Protein AF-A0A150ARH6-F1 (afdb_monomer_lite)

Structure (mmCIF, N/CA/C/O backbone):
data_AF-A0A150ARH6-F1
#
_entry.id   AF-A0A150ARH6-F1
#
loop_
_atom_site.group_PDB
_atom_site.id
_atom_site.type_symbol
_atom_site.label_atom_id
_atom_site.label_alt_id
_atom_site.label_comp_id
_atom_site.label_asym_id
_atom_site.label_entity_id
_atom_site.label_seq_id
_atom_site.pdbx_PDB_ins_code
_atom_site.Cartn_x
_atom_site.Cartn_y
_atom_site.Cartn_z
_atom_site.occupancy
_atom_site.B_iso_or_equiv
_atom_site.auth_seq_id
_atom_site.auth_comp_id
_atom_site.auth_asym_id
_atom_site.auth_atom_id
_atom_site.pdbx_PDB_model_num
ATOM 1 N N . MET A 1 1 ? -1.210 -39.346 3.018 1.00 52.19 1 MET A N 1
ATOM 2 C CA . MET A 1 1 ? -1.395 -38.465 1.835 1.00 52.19 1 MET A CA 1
ATOM 3 C C . MET A 1 1 ? -2.165 -39.182 0.724 1.00 52.19 1 MET A C 1
ATOM 5 O O . MET A 1 1 ? -3.213 -38.684 0.354 1.00 52.19 1 MET A O 1
ATOM 9 N N . GLN A 1 2 ? -1.742 -40.377 0.277 1.00 57.28 2 GLN A N 1
ATOM 10 C CA . GLN A 1 2 ? -2.535 -41.229 -0.635 1.00 57.28 2 GLN A CA 1
ATOM 11 C C . GLN A 1 2 ? -3.786 -41.857 0.014 1.00 57.28 2 GLN A C 1
ATOM 13 O O . GLN A 1 2 ? -4.817 -41.943 -0.640 1.00 57.28 2 GLN A O 1
ATOM 18 N N . GLU A 1 3 ? -3.742 -42.219 1.302 1.00 67.94 3 GLU A N 1
ATOM 19 C CA . GLU A 1 3 ? -4.898 -42.811 2.011 1.00 67.94 3 GLU A CA 1
ATOM 20 C C . GLU A 1 3 ? -6.099 -41.861 2.181 1.00 67.94 3 GLU A C 1
ATOM 22 O O . GLU A 1 3 ? -7.215 -42.317 2.390 1.00 67.94 3 GLU A O 1
ATOM 27 N N . LEU A 1 4 ? -5.895 -40.543 2.052 1.00 72.75 4 LEU A N 1
ATOM 28 C CA . LEU A 1 4 ? -6.958 -39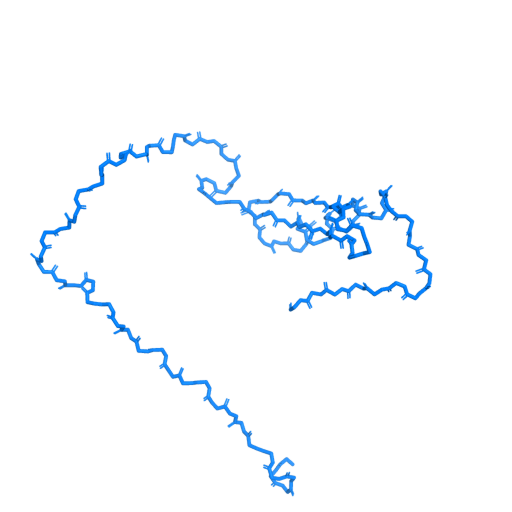.533 2.164 1.00 72.75 4 LEU A CA 1
ATOM 29 C C . LEU A 1 4 ? -7.602 -39.184 0.809 1.00 72.75 4 LEU A C 1
ATOM 31 O O . LEU A 1 4 ? -8.406 -38.261 0.738 1.00 72.75 4 LEU A O 1
ATOM 35 N N . GLY A 1 5 ? -7.214 -39.858 -0.282 1.00 74.56 5 GLY A N 1
ATOM 36 C CA . GLY A 1 5 ? -7.710 -39.559 -1.634 1.00 74.56 5 GLY A CA 1
ATOM 37 C C . GLY A 1 5 ? -7.280 -38.191 -2.184 1.00 74.56 5 GLY A C 1
ATOM 38 O O . GLY A 1 5 ? -7.804 -37.739 -3.199 1.00 74.56 5 GLY A O 1
ATOM 39 N N . LEU A 1 6 ? -6.330 -37.516 -1.531 1.00 74.62 6 LEU A N 1
ATOM 40 C CA . LEU A 1 6 ? -5.881 -36.178 -1.903 1.00 74.62 6 LEU A CA 1
ATOM 41 C C . LEU A 1 6 ? -4.742 -36.267 -2.924 1.00 74.62 6 LEU A C 1
ATOM 43 O O . LEU A 1 6 ? -3.634 -36.704 -2.610 1.00 74.62 6 LEU A O 1
ATOM 47 N N . GLY A 1 7 ? -5.032 -35.843 -4.155 1.00 74.94 7 GLY A N 1
ATOM 48 C CA . GLY A 1 7 ? -4.071 -35.723 -5.250 1.00 74.94 7 GLY A CA 1
ATOM 49 C C . GLY A 1 7 ? -3.782 -34.264 -5.610 1.00 74.94 7 GLY A C 1
ATOM 50 O O . GLY A 1 7 ? -4.619 -33.384 -5.424 1.00 74.94 7 GLY A O 1
ATOM 51 N N . SER A 1 8 ? -2.591 -34.006 -6.149 1.00 74.12 8 SER A N 1
ATOM 52 C CA . SER A 1 8 ? -2.225 -32.699 -6.709 1.00 74.12 8 SER A CA 1
ATOM 53 C C . SER A 1 8 ? -3.067 -32.382 -7.951 1.00 74.12 8 SER A C 1
ATOM 55 O O . SER A 1 8 ? -3.130 -33.189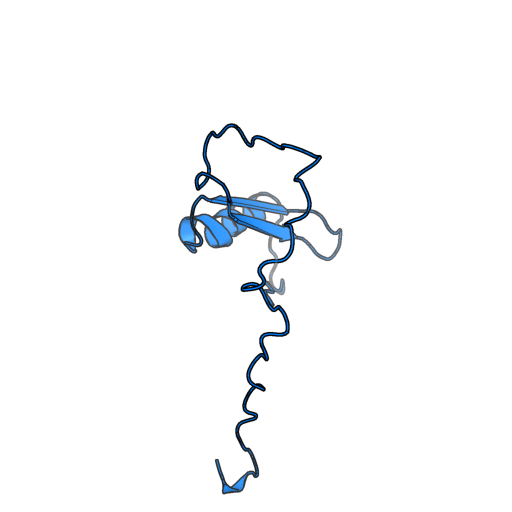 -8.881 1.00 74.12 8 SER A O 1
ATOM 57 N N . ILE A 1 9 ? -3.681 -31.195 -7.995 1.00 77.44 9 ILE A N 1
ATOM 58 C CA . ILE A 1 9 ? -4.288 -30.655 -9.217 1.00 77.44 9 ILE A CA 1
ATOM 59 C C . ILE A 1 9 ? -3.198 -29.897 -9.974 1.00 77.44 9 ILE A C 1
ATOM 61 O O . ILE A 1 9 ? -2.804 -28.792 -9.603 1.00 77.44 9 ILE A O 1
ATOM 65 N N . LEU A 1 10 ? -2.705 -30.494 -11.057 1.00 77.25 10 LEU A N 1
ATOM 66 C CA . LEU A 1 10 ? -1.720 -29.851 -11.918 1.00 77.25 10 LEU A CA 1
ATOM 67 C C . LEU A 1 10 ? -2.396 -28.744 -12.741 1.00 77.25 10 LEU A C 1
ATOM 69 O O . LEU A 1 10 ? -3.350 -28.989 -13.483 1.00 77.25 10 LEU A O 1
ATOM 73 N N . LYS A 1 11 ? -1.890 -27.511 -12.628 1.00 76.94 11 LYS A N 1
ATOM 74 C CA . LYS A 1 11 ? -2.349 -26.372 -13.435 1.00 76.94 11 LYS A CA 1
ATOM 75 C C . LYS A 1 11 ? -2.126 -26.683 -14.920 1.00 76.94 11 LYS A C 1
ATOM 77 O O . LYS A 1 11 ? -1.020 -27.051 -15.317 1.00 76.94 11 LYS A O 1
ATOM 82 N N . LYS A 1 12 ? -3.168 -26.535 -15.749 1.00 76.38 12 LYS A N 1
ATOM 83 C CA . LYS A 1 12 ? -3.058 -26.738 -17.204 1.00 76.38 12 LYS A CA 1
ATOM 84 C C . LYS A 1 12 ? -1.966 -25.830 -17.775 1.00 76.38 12 LYS A C 1
ATOM 86 O O . LYS A 1 12 ? -1.904 -24.643 -17.452 1.00 76.38 12 LYS A O 1
ATOM 91 N N . LYS A 1 13 ? -1.119 -26.395 -18.639 1.00 75.94 13 LYS A N 1
ATOM 92 C CA . LYS A 1 13 ? -0.086 -25.649 -19.362 1.00 75.94 13 LYS A CA 1
ATOM 93 C C . LYS A 1 13 ? -0.760 -24.562 -20.203 1.00 75.94 13 LYS A C 1
ATOM 95 O O . LYS A 1 13 ? -1.686 -24.857 -20.955 1.00 75.94 13 LYS A O 1
ATOM 100 N N . LEU A 1 14 ? -0.301 -23.321 -20.063 1.00 76.38 14 LEU A N 1
ATOM 101 C CA . LEU A 1 14 ? -0.773 -22.214 -20.890 1.00 76.38 14 LEU A CA 1
ATOM 102 C C . LEU A 1 14 ? -0.418 -22.508 -22.352 1.00 76.38 14 LEU A C 1
ATOM 104 O O . LEU A 1 14 ? 0.746 -22.749 -22.680 1.00 76.38 14 LEU A O 1
ATOM 108 N N . VAL A 1 15 ? -1.432 -22.525 -23.213 1.00 74.69 15 VAL A N 1
ATOM 109 C CA . VAL A 1 15 ? -1.255 -22.626 -24.662 1.00 74.69 15 VAL A CA 1
ATOM 110 C C . VAL A 1 15 ? -0.992 -21.219 -25.181 1.00 74.69 15 VAL A C 1
ATOM 112 O O . VAL A 1 15 ? -1.745 -20.296 -24.879 1.00 74.69 15 VAL A O 1
ATOM 115 N N . ILE A 1 16 ? 0.087 -21.047 -25.939 1.00 67.38 16 ILE A N 1
ATOM 116 C CA . ILE A 1 16 ? 0.374 -19.785 -26.620 1.00 67.38 16 ILE A CA 1
ATOM 117 C C . ILE A 1 16 ? -0.643 -19.662 -27.757 1.00 67.38 16 ILE A C 1
ATOM 119 O O . ILE A 1 16 ? -0.540 -20.364 -28.757 1.00 67.38 16 ILE A O 1
ATOM 123 N N . THR A 1 17 ? -1.651 -18.810 -27.583 1.00 72.25 17 THR A N 1
ATOM 124 C CA . THR A 1 17 ? -2.700 -18.559 -28.588 1.00 72.25 17 THR A CA 1
ATOM 125 C C . THR A 1 17 ? -2.346 -17.423 -29.548 1.00 72.25 17 THR A C 1
ATOM 127 O O . THR A 1 17 ? -3.152 -17.075 -30.405 1.00 72.25 17 THR A O 1
ATOM 130 N N . THR A 1 18 ? -1.165 -16.822 -29.396 1.00 65.81 18 THR A N 1
ATOM 131 C CA . THR A 1 18 ? -0.720 -15.682 -30.201 1.00 65.81 18 THR A CA 1
ATOM 132 C C . THR A 1 18 ? 0.409 -16.118 -31.123 1.00 65.81 18 THR A C 1
ATOM 134 O O . THR A 1 18 ? 1.489 -16.472 -30.649 1.00 65.81 18 THR A O 1
ATOM 137 N N . ASP A 1 19 ? 0.182 -16.057 -32.435 1.00 64.44 19 ASP A N 1
ATOM 138 C CA . ASP A 1 19 ? 1.245 -16.196 -33.432 1.00 64.44 19 ASP A CA 1
ATOM 139 C C . ASP A 1 19 ? 1.969 -14.856 -33.599 1.00 64.44 19 ASP A C 1
ATOM 141 O O . ASP A 1 19 ? 1.682 -14.060 -34.487 1.00 64.44 19 ASP A O 1
ATOM 145 N N . SER A 1 20 ? 2.895 -14.572 -32.686 1.00 66.94 20 SER A N 1
ATOM 146 C CA . SER A 1 20 ? 3.731 -13.369 -32.736 1.00 66.94 20 SER A CA 1
ATOM 147 C C . SER A 1 20 ? 4.858 -13.450 -33.776 1.00 66.94 20 SER A C 1
ATOM 149 O O . SER A 1 20 ? 5.594 -12.479 -33.941 1.00 66.94 20 SER A O 1
ATOM 151 N N . LYS A 1 21 ? 5.011 -14.583 -34.481 1.00 69.69 21 LYS A N 1
ATOM 152 C CA . LYS A 1 21 ? 6.030 -14.810 -35.521 1.00 69.69 21 LYS A CA 1
ATOM 153 C C . LYS A 1 21 ? 5.417 -14.820 -36.923 1.00 69.69 21 LYS A C 1
ATOM 155 O O . LYS A 1 21 ? 5.854 -15.569 -37.794 1.00 69.69 21 LYS A O 1
ATOM 160 N N . HIS A 1 22 ? 4.434 -13.963 -37.164 1.00 78.81 22 HIS A N 1
ATOM 161 C CA . HIS A 1 22 ? 3.873 -13.780 -38.493 1.00 78.81 22 HIS A CA 1
ATOM 162 C C . HIS A 1 22 ? 4.636 -12.712 -39.289 1.00 78.81 22 HIS A C 1
ATOM 164 O O . HIS A 1 22 ? 5.159 -11.747 -38.734 1.00 78.81 22 HIS A O 1
ATOM 170 N N . ASN A 1 23 ? 4.606 -12.816 -40.617 1.00 81.31 23 ASN A N 1
ATOM 171 C CA . ASN A 1 23 ? 5.124 -11.778 -41.518 1.00 81.31 23 ASN A CA 1
ATOM 172 C C . ASN A 1 23 ? 4.041 -10.764 -41.952 1.00 81.31 23 ASN A C 1
ATOM 174 O O . ASN A 1 23 ? 4.200 -10.057 -42.943 1.00 81.31 23 ASN A O 1
ATOM 178 N N . GLN A 1 24 ? 2.897 -10.738 -41.258 1.00 82.38 24 GLN A N 1
ATOM 179 C CA . GLN A 1 24 ? 1.831 -9.767 -41.511 1.00 82.38 24 GLN A CA 1
ATOM 180 C C . GLN A 1 24 ? 2.242 -8.365 -41.031 1.00 82.38 24 GLN A C 1
ATOM 182 O O . GLN A 1 24 ? 3.007 -8.248 -40.067 1.00 82.38 24 GLN A O 1
ATOM 187 N N . PRO A 1 25 ? 1.735 -7.297 -41.675 1.00 78.38 25 PRO A N 1
ATOM 188 C CA . PRO A 1 25 ? 2.033 -5.931 -41.274 1.00 78.38 25 PRO A CA 1
ATOM 189 C C . PRO A 1 25 ? 1.546 -5.674 -39.846 1.00 78.38 25 PRO A C 1
ATOM 191 O O . PRO A 1 25 ? 0.376 -5.868 -39.519 1.00 78.38 25 PRO A O 1
ATOM 194 N N . ILE A 1 26 ? 2.462 -5.217 -38.995 1.00 76.12 26 ILE A N 1
ATOM 195 C CA . ILE A 1 26 ? 2.138 -4.759 -37.647 1.00 76.12 26 ILE A CA 1
ATOM 196 C C . ILE A 1 26 ? 1.339 -3.461 -37.789 1.00 76.12 26 ILE A C 1
ATOM 198 O O . ILE A 1 26 ? 1.755 -2.551 -38.507 1.00 76.12 26 ILE A O 1
ATOM 202 N N . ALA A 1 27 ? 0.189 -3.372 -37.119 1.00 79.19 27 ALA A N 1
ATOM 203 C CA . ALA A 1 27 ? -0.612 -2.155 -37.129 1.00 79.19 27 ALA A CA 1
ATOM 204 C C . ALA A 1 27 ? 0.214 -0.962 -36.621 1.00 79.19 27 ALA A C 1
ATOM 206 O O . ALA A 1 27 ? 0.909 -1.055 -35.606 1.00 79.19 27 ALA A O 1
ATOM 207 N N . ASN A 1 28 ? 0.126 0.168 -37.323 1.00 75.94 28 ASN A N 1
ATOM 208 C CA . ASN A 1 28 ? 0.881 1.365 -36.967 1.00 75.94 28 ASN A CA 1
ATOM 209 C C . ASN A 1 28 ? 0.493 1.863 -35.567 1.00 75.94 28 ASN A C 1
ATOM 211 O O . ASN A 1 28 ? -0.688 1.945 -35.223 1.00 75.94 28 ASN A O 1
ATOM 215 N N . ASN A 1 29 ? 1.489 2.256 -34.770 1.00 77.12 29 ASN A N 1
ATOM 216 C CA . ASN A 1 29 ? 1.262 2.910 -33.484 1.00 77.12 29 ASN A CA 1
ATOM 217 C C . ASN A 1 29 ? 0.780 4.356 -33.702 1.00 77.12 29 ASN A C 1
ATOM 219 O O . ASN A 1 29 ? 1.569 5.295 -33.648 1.00 77.12 29 ASN A O 1
ATOM 223 N N . LEU A 1 30 ? -0.523 4.529 -33.941 1.00 81.06 30 LEU A N 1
ATOM 224 C CA . LEU A 1 30 ? -1.153 5.827 -34.232 1.00 81.06 30 LEU A CA 1
ATOM 225 C C . LEU A 1 30 ? -0.993 6.860 -33.109 1.00 81.06 30 LEU A C 1
ATOM 227 O O . LEU A 1 30 ? -1.070 8.058 -33.353 1.00 81.06 30 LEU A O 1
ATOM 231 N N . LEU A 1 31 ? -0.807 6.393 -31.874 1.00 82.00 31 LEU A N 1
ATOM 232 C CA . LEU A 1 31 ? -0.713 7.250 -30.698 1.00 82.00 31 LEU A CA 1
ATOM 233 C C . LEU A 1 31 ? 0.691 7.827 -30.487 1.00 82.00 31 LEU A C 1
ATOM 235 O O . LEU A 1 31 ? 0.807 8.773 -29.717 1.00 82.00 31 LEU A O 1
ATOM 239 N N . ASP A 1 32 ? 1.724 7.238 -31.109 1.00 71.56 32 ASP A N 1
ATOM 240 C CA . ASP A 1 32 ? 3.154 7.597 -31.003 1.00 71.56 32 ASP A CA 1
ATOM 241 C C . ASP A 1 32 ? 3.572 8.138 -29.619 1.00 71.56 32 ASP A C 1
ATOM 243 O O . ASP A 1 32 ? 4.283 9.134 -29.478 1.00 71.56 32 ASP A O 1
ATOM 247 N N . ARG A 1 33 ? 3.066 7.508 -28.547 1.00 65.69 33 ARG A N 1
ATOM 248 C CA . ARG A 1 33 ? 3.268 8.000 -27.180 1.00 65.69 33 ARG A CA 1
ATOM 249 C C . ARG A 1 33 ? 4.721 7.790 -26.772 1.00 65.69 33 ARG A C 1
ATOM 251 O O . ARG A 1 33 ? 5.118 6.697 -26.368 1.00 65.69 33 ARG A O 1
ATOM 258 N N . LYS A 1 34 ? 5.504 8.864 -26.855 1.00 66.06 34 LYS A N 1
ATOM 259 C CA . LYS A 1 34 ? 6.876 8.936 -26.353 1.00 66.06 34 LYS A CA 1
ATOM 260 C C . LYS A 1 34 ? 6.842 9.221 -24.856 1.00 66.06 34 LYS A C 1
ATOM 262 O O . LYS A 1 34 ? 6.682 10.360 -24.431 1.00 66.06 34 LYS A O 1
ATOM 267 N N . PHE A 1 35 ? 6.980 8.175 -24.050 1.00 65.69 35 PHE A N 1
ATOM 268 C CA . PHE A 1 35 ? 7.181 8.314 -22.609 1.00 65.69 35 PHE A CA 1
ATOM 269 C C . PHE A 1 35 ? 8.610 8.818 -22.364 1.00 65.69 35 PHE A C 1
ATOM 271 O O . PHE A 1 35 ? 9.554 8.034 -22.302 1.00 65.69 35 PHE A O 1
ATOM 278 N N . LEU A 1 36 ? 8.771 10.142 -22.327 1.00 59.16 36 LEU A N 1
ATOM 279 C CA . LEU A 1 36 ? 10.043 10.813 -22.062 1.00 59.16 36 LEU A CA 1
ATOM 280 C C . LEU A 1 36 ? 10.314 10.743 -20.544 1.00 59.16 36 LEU A C 1
ATOM 282 O O . LEU A 1 36 ? 9.568 11.301 -19.746 1.00 59.16 36 LEU A O 1
ATOM 286 N N . GLU A 1 37 ? 11.315 9.943 -20.170 1.00 64.06 37 GLU A N 1
ATOM 287 C CA . GLU A 1 37 ? 11.594 9.400 -18.827 1.00 64.06 37 GLU A CA 1
ATOM 288 C C . GLU A 1 37 ? 11.872 10.433 -17.719 1.00 64.06 37 GLU A C 1
ATOM 290 O O . GLU A 1 37 ? 12.597 11.396 -17.949 1.00 64.06 37 GLU A O 1
ATOM 295 N N . ASN A 1 38 ? 11.461 10.123 -16.475 1.00 57.84 38 ASN A N 1
ATOM 296 C CA . ASN A 1 38 ? 12.298 10.332 -15.278 1.00 57.84 38 ASN A CA 1
ATOM 297 C C . ASN A 1 38 ? 11.753 9.588 -14.029 1.00 57.84 38 ASN A C 1
ATOM 299 O O . ASN A 1 38 ? 10.872 10.098 -13.351 1.00 57.84 38 ASN A O 1
ATOM 303 N N . ARG A 1 39 ? 12.300 8.375 -13.783 1.00 61.50 39 ARG A N 1
ATOM 304 C CA . ARG A 1 39 ? 12.354 7.529 -12.546 1.00 61.50 39 ARG A CA 1
ATOM 305 C C . ARG A 1 39 ? 11.173 7.612 -11.549 1.00 61.50 39 ARG A C 1
ATOM 307 O O . ARG A 1 39 ? 10.952 8.641 -10.933 1.00 61.50 39 ARG A O 1
ATOM 314 N N . LEU A 1 40 ? 10.425 6.534 -11.284 1.00 52.16 40 LEU A N 1
ATOM 315 C CA . LEU A 1 40 ? 10.882 5.311 -10.594 1.00 52.16 40 LEU A CA 1
ATOM 316 C C . LEU A 1 40 ? 10.907 4.059 -11.502 1.00 52.16 40 LEU A C 1
ATOM 318 O O . LEU A 1 40 ? 9.998 3.850 -12.300 1.00 52.16 40 LEU A O 1
ATOM 322 N N . GLY A 1 41 ? 11.990 3.274 -11.439 1.00 60.22 41 GLY A N 1
ATOM 323 C CA . GLY A 1 41 ? 12.216 2.013 -12.184 1.00 60.22 41 GLY A CA 1
ATOM 324 C C . GLY A 1 41 ? 12.442 2.144 -13.708 1.00 60.22 41 GLY A C 1
ATOM 325 O O . GLY A 1 41 ? 12.683 1.156 -14.399 1.00 60.22 41 GLY A O 1
ATOM 326 N N . LYS A 1 42 ? 12.394 3.380 -14.231 1.00 60.81 42 LYS A N 1
ATOM 327 C CA . LYS A 1 42 ? 12.509 3.870 -15.630 1.00 60.81 42 LYS A CA 1
ATOM 328 C C . LYS A 1 42 ? 11.329 3.660 -16.590 1.00 60.81 42 LYS A C 1
ATOM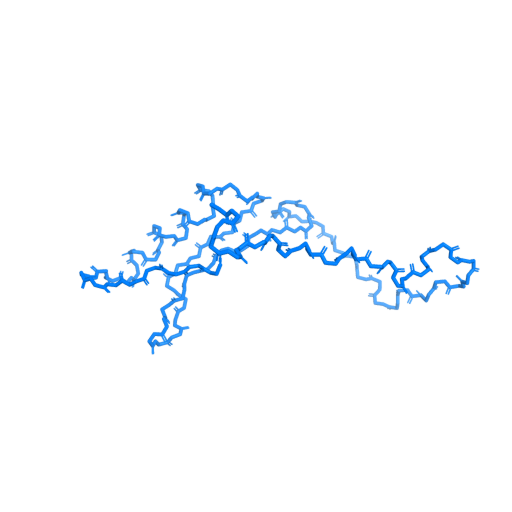 330 O O . LYS A 1 42 ? 11.165 4.489 -17.479 1.00 60.81 42 LYS A O 1
ATOM 335 N N . LYS A 1 43 ? 10.464 2.660 -16.405 1.00 67.81 43 LYS A N 1
ATOM 336 C CA . LYS A 1 43 ? 9.168 2.577 -17.131 1.00 67.81 43 LYS A CA 1
ATOM 337 C C . LYS A 1 43 ? 7.987 2.185 -16.252 1.00 67.81 43 LYS A C 1
ATOM 339 O O . LYS A 1 43 ? 6.859 2.541 -16.575 1.00 67.81 43 LYS A O 1
ATOM 344 N N . TRP A 1 44 ? 8.254 1.469 -15.166 1.00 75.12 44 TRP A N 1
ATOM 345 C CA . TRP A 1 44 ? 7.245 0.953 -14.255 1.00 75.12 44 TRP A CA 1
ATOM 346 C C . TRP A 1 44 ? 7.706 1.170 -12.822 1.00 75.12 44 TRP A C 1
ATOM 348 O O . TRP A 1 44 ? 8.886 1.003 -12.520 1.00 75.12 44 TRP A O 1
ATOM 358 N N . ALA A 1 45 ? 6.756 1.514 -11.964 1.00 89.69 45 ALA A N 1
ATOM 359 C CA . ALA A 1 45 ? 6.936 1.635 -10.529 1.00 89.69 45 ALA A CA 1
AT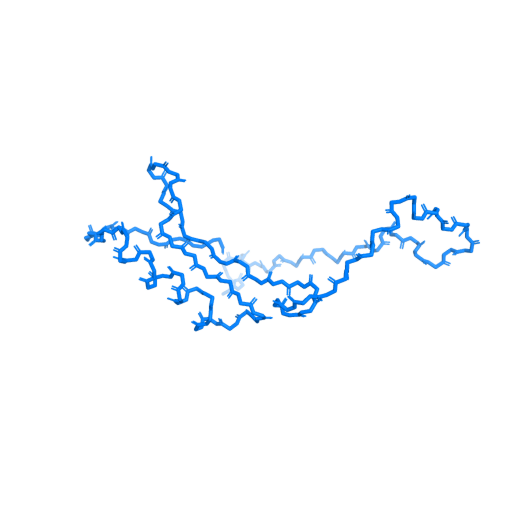OM 360 C C . ALA A 1 45 ? 5.879 0.777 -9.833 1.00 89.69 45 ALA A C 1
ATOM 362 O O . ALA A 1 45 ? 4.798 0.544 -10.383 1.00 89.69 45 ALA A O 1
ATOM 363 N N . TYR A 1 46 ? 6.183 0.333 -8.620 1.00 92.50 46 TYR A N 1
ATOM 364 C CA . TYR A 1 46 ? 5.264 -0.451 -7.809 1.00 92.50 46 TYR A CA 1
ATOM 365 C C . TYR A 1 46 ? 4.569 0.461 -6.812 1.00 92.50 46 TYR A C 1
ATOM 367 O O . TYR A 1 46 ? 5.210 1.044 -5.939 1.00 92.50 46 TYR A O 1
ATOM 375 N N . LEU A 1 47 ? 3.250 0.579 -6.951 1.00 95.44 47 LEU A N 1
ATOM 376 C CA . LEU A 1 47 ? 2.397 1.255 -5.985 1.00 95.44 47 LEU A CA 1
ATOM 377 C C . LEU A 1 47 ? 1.775 0.206 -5.064 1.00 95.44 47 LEU A C 1
ATOM 379 O O . LEU A 1 47 ? 1.008 -0.644 -5.505 1.00 95.44 47 LEU A O 1
ATOM 383 N N . THR A 1 48 ? 2.095 0.288 -3.779 1.00 97.12 48 THR A N 1
ATOM 384 C CA . THR A 1 48 ? 1.422 -0.480 -2.728 1.00 97.12 48 THR A CA 1
ATOM 385 C C . THR A 1 48 ? 0.443 0.434 -2.017 1.00 97.12 48 THR A C 1
ATOM 387 O O . THR A 1 48 ? 0.816 1.540 -1.632 1.00 97.12 48 THR A O 1
ATOM 390 N N . THR A 1 49 ? -0.794 -0.017 -1.827 1.00 97.38 49 THR A N 1
ATOM 391 C CA . THR A 1 49 ? -1.826 0.735 -1.101 1.00 97.38 49 THR A CA 1
ATOM 392 C C . THR A 1 49 ? -2.461 -0.141 -0.038 1.00 97.38 49 THR A C 1
ATOM 394 O O . THR A 1 49 ? -2.574 -1.351 -0.213 1.00 97.38 49 THR A O 1
ATOM 397 N N . MET A 1 50 ? -2.871 0.482 1.059 1.00 96.75 50 MET A N 1
ATOM 398 C CA . MET A 1 50 ? -3.668 -0.130 2.109 1.00 96.75 50 MET A CA 1
ATOM 399 C C . MET A 1 50 ? -4.985 0.612 2.205 1.00 96.75 50 MET A C 1
ATOM 401 O O . MET A 1 50 ? -5.009 1.835 2.381 1.00 96.75 50 MET A O 1
ATOM 405 N N . ILE A 1 51 ? -6.064 -0.143 2.060 1.00 96.62 51 ILE A N 1
ATOM 406 C CA . ILE A 1 51 ? -7.425 0.362 2.067 1.00 96.62 51 ILE A CA 1
ATOM 407 C C . ILE A 1 51 ? -8.122 -0.095 3.342 1.00 96.62 51 ILE A C 1
ATOM 409 O O . ILE A 1 51 ? -8.039 -1.262 3.721 1.00 96.62 51 ILE A O 1
ATOM 413 N N . ASP A 1 52 ? -8.812 0.829 3.995 1.00 94.75 52 ASP A N 1
ATOM 414 C CA . ASP A 1 52 ? -9.801 0.470 4.999 1.00 94.75 52 ASP A CA 1
ATOM 415 C C . ASP A 1 52 ? -11.089 0.043 4.284 1.00 94.75 52 ASP A C 1
ATOM 417 O O . ASP A 1 52 ? -11.640 0.793 3.479 1.00 94.75 52 ASP A O 1
ATOM 421 N N . LEU A 1 53 ? -11.563 -1.175 4.540 1.00 94.38 53 LEU A N 1
ATOM 422 C CA . LEU A 1 53 ? -12.738 -1.715 3.856 1.00 94.38 53 LEU A CA 1
ATOM 423 C C . LEU A 1 53 ? -14.062 -1.108 4.336 1.00 94.38 53 LEU A C 1
ATOM 425 O O . LEU A 1 53 ? -15.028 -1.127 3.574 1.00 94.38 53 LEU A O 1
ATOM 429 N N . ALA A 1 54 ? -14.125 -0.561 5.553 1.00 92.50 54 ALA A N 1
ATOM 430 C CA . ALA A 1 54 ? -15.360 -0.016 6.112 1.00 92.50 54 ALA A CA 1
ATOM 431 C C . ALA A 1 54 ? -15.799 1.263 5.384 1.00 92.50 54 ALA A C 1
ATOM 433 O O . ALA A 1 54 ? -16.984 1.446 5.109 1.00 92.50 54 ALA A O 1
ATOM 434 N N . ASP A 1 55 ? -14.847 2.132 5.036 1.00 94.75 55 ASP A N 1
ATOM 435 C CA . ASP A 1 55 ? -15.108 3.409 4.358 1.00 94.75 55 ASP A CA 1
ATOM 436 C C . ASP A 1 55 ? -14.423 3.546 2.985 1.00 94.75 55 ASP A C 1
ATOM 438 O O . ASP A 1 55 ? -14.599 4.558 2.304 1.00 94.75 55 ASP A O 1
ATOM 442 N N . ARG A 1 56 ? -13.693 2.515 2.538 1.00 95.31 56 ARG A N 1
ATOM 443 C CA . ARG A 1 56 ? -12.926 2.469 1.279 1.00 95.31 56 ARG A CA 1
ATOM 444 C C . ARG A 1 56 ? -11.827 3.530 1.176 1.00 95.31 56 ARG A C 1
ATOM 446 O O . ARG A 1 56 ? -11.352 3.826 0.076 1.00 95.31 56 ARG A O 1
ATOM 453 N N . LYS A 1 57 ? -11.386 4.102 2.298 1.00 96.00 57 LYS A N 1
ATOM 454 C CA . LYS A 1 57 ? -10.317 5.101 2.310 1.00 96.00 57 LYS A CA 1
ATOM 455 C C . LYS A 1 57 ? -8.953 4.435 2.130 1.00 96.00 57 LYS A C 1
ATOM 457 O O . LYS A 1 57 ? -8.623 3.479 2.826 1.00 96.00 57 LYS A O 1
ATOM 462 N N . ILE A 1 58 ? -8.112 4.988 1.252 1.00 97.31 58 ILE A N 1
ATOM 463 C CA . ILE A 1 58 ? -6.677 4.664 1.245 1.00 97.31 58 ILE A CA 1
ATOM 464 C C . ILE A 1 58 ? -6.058 5.292 2.494 1.00 97.31 58 ILE A C 1
ATOM 466 O O . ILE A 1 58 ? -5.983 6.517 2.611 1.00 97.31 58 ILE A O 1
ATOM 470 N N . ILE A 1 59 ? -5.636 4.452 3.433 1.00 96.75 59 ILE A N 1
ATOM 471 C CA . ILE A 1 59 ? -5.050 4.878 4.708 1.00 96.75 59 ILE A CA 1
ATOM 472 C C . ILE A 1 59 ? -3.524 4.848 4.679 1.00 96.75 59 ILE A C 1
ATOM 474 O O . ILE A 1 59 ? -2.903 5.545 5.468 1.00 96.75 59 ILE A O 1
ATOM 478 N N . GLY A 1 60 ? -2.905 4.111 3.757 1.00 97.19 60 GLY A N 1
ATOM 479 C CA . GLY A 1 60 ? -1.454 4.100 3.594 1.00 97.19 60 GLY A CA 1
ATOM 480 C C . GLY A 1 60 ? -1.027 3.726 2.186 1.00 97.19 60 GLY A C 1
ATOM 481 O O . GLY A 1 60 ? -1.740 3.007 1.485 1.00 97.19 60 GLY A O 1
ATOM 482 N N . TRP A 1 61 ? 0.128 4.224 1.752 1.00 97.81 61 TRP A N 1
ATOM 483 C CA . TRP A 1 61 ? 0.678 3.899 0.440 1.00 97.81 61 TRP A CA 1
ATOM 484 C C . TRP A 1 61 ? 2.203 4.022 0.399 1.00 97.81 61 TRP A C 1
ATOM 486 O O . TRP A 1 61 ? 2.812 4.708 1.220 1.00 97.81 61 TRP A O 1
ATOM 496 N N . SER A 1 62 ? 2.818 3.341 -0.565 1.00 96.88 62 SER A N 1
ATOM 497 C CA . SER A 1 62 ? 4.235 3.476 -0.901 1.00 96.88 62 SER A CA 1
ATOM 498 C C . SER A 1 62 ? 4.440 3.304 -2.401 1.00 96.88 62 SER A C 1
ATOM 500 O O . SER A 1 62 ? 3.804 2.449 -3.017 1.00 96.88 62 SER A O 1
ATOM 502 N N . LEU A 1 63 ? 5.340 4.101 -2.974 1.00 95.81 63 LEU A N 1
ATOM 503 C CA . LEU A 1 63 ? 5.787 3.986 -4.358 1.00 95.81 63 LEU A CA 1
ATOM 504 C C . LEU A 1 63 ? 7.268 3.576 -4.364 1.00 95.81 63 LEU A C 1
ATOM 506 O O . LEU A 1 63 ? 8.082 4.238 -3.718 1.00 95.81 63 LEU A O 1
ATOM 510 N N . SER A 1 64 ? 7.610 2.499 -5.075 1.00 93.19 64 SER A N 1
ATOM 511 C CA . SER A 1 64 ? 8.971 1.936 -5.132 1.00 93.19 64 SER A CA 1
ATOM 512 C C . SER A 1 64 ? 9.422 1.625 -6.567 1.00 93.19 64 SER A C 1
ATOM 514 O O . SER A 1 64 ? 8.595 1.403 -7.455 1.00 93.19 64 SER A O 1
ATOM 516 N N . GLU A 1 65 ? 10.741 1.593 -6.792 1.00 91.38 65 GLU A N 1
ATOM 517 C CA . GLU A 1 65 ? 11.358 1.068 -8.029 1.00 91.38 65 GLU A CA 1
ATOM 518 C C . GLU A 1 65 ? 11.420 -0.465 -8.048 1.00 91.38 65 GLU A C 1
ATOM 520 O O . GLU A 1 65 ? 11.577 -1.066 -9.108 1.00 91.38 65 GLU A O 1
ATOM 525 N N . ASP A 1 66 ? 11.296 -1.095 -6.880 1.00 89.06 66 ASP A N 1
ATOM 526 C CA . ASP A 1 66 ? 11.427 -2.533 -6.667 1.00 89.06 66 ASP A CA 1
ATOM 527 C C . ASP A 1 66 ? 10.235 -3.103 -5.877 1.00 89.06 66 ASP A C 1
ATOM 529 O O . ASP A 1 66 ? 9.409 -2.367 -5.335 1.00 89.06 66 ASP A O 1
ATOM 533 N N . MET A 1 67 ? 10.141 -4.434 -5.819 1.00 90.75 67 MET A N 1
ATOM 534 C CA . MET A 1 67 ? 9.138 -5.148 -5.015 1.00 90.75 67 MET A CA 1
ATOM 535 C C . MET A 1 67 ? 9.688 -5.583 -3.650 1.00 90.75 67 MET A C 1
ATOM 537 O O . MET A 1 67 ? 9.201 -6.550 -3.070 1.00 90.75 67 MET A O 1
ATOM 541 N N . ILE A 1 68 ? 10.725 -4.912 -3.140 1.00 95.25 68 ILE A N 1
ATOM 542 C CA . ILE A 1 68 ? 11.307 -5.248 -1.839 1.00 95.25 68 ILE A CA 1
ATOM 543 C C . ILE A 1 68 ? 10.290 -4.891 -0.749 1.00 95.25 68 ILE A C 1
ATOM 545 O O . ILE A 1 68 ? 9.720 -3.794 -0.748 1.00 95.25 68 ILE A O 1
ATOM 549 N N . THR A 1 69 ? 10.034 -5.821 0.173 1.00 95.75 69 THR A N 1
ATOM 550 C CA . THR A 1 69 ? 8.997 -5.710 1.214 1.00 95.75 69 THR A CA 1
ATOM 551 C C . THR A 1 69 ? 9.150 -4.438 2.044 1.00 95.75 69 THR A C 1
ATOM 553 O O . THR A 1 69 ? 8.171 -3.744 2.322 1.00 95.75 69 THR A O 1
ATOM 556 N N . GLU A 1 70 ? 10.389 -4.097 2.390 1.00 96.75 70 GLU A N 1
ATOM 557 C CA . GLU A 1 70 ? 10.774 -2.915 3.154 1.00 96.75 70 GLU A CA 1
ATOM 558 C C . GLU A 1 70 ? 10.362 -1.615 2.451 1.00 96.75 70 GLU A C 1
ATOM 560 O O . GLU A 1 70 ? 9.895 -0.679 3.101 1.00 96.75 70 GLU A O 1
ATOM 565 N N . ASN A 1 71 ? 10.477 -1.567 1.120 1.00 94.94 71 ASN A N 1
ATOM 566 C CA . ASN A 1 71 ? 10.144 -0.398 0.307 1.00 94.94 71 ASN A CA 1
ATOM 567 C C . ASN A 1 71 ? 8.659 -0.347 -0.085 1.00 94.94 71 ASN A C 1
ATOM 569 O O . ASN A 1 71 ? 8.160 0.713 -0.467 1.00 94.94 71 ASN A O 1
ATOM 573 N N . THR A 1 72 ? 7.944 -1.467 0.015 1.00 95.44 72 THR A N 1
ATOM 574 C CA . THR A 1 72 ? 6.559 -1.629 -0.446 1.00 95.44 72 THR A CA 1
ATOM 575 C C . THR A 1 72 ? 5.600 -1.804 0.730 1.00 95.44 72 THR A C 1
ATOM 577 O O . THR A 1 72 ? 5.164 -0.813 1.323 1.00 95.44 72 THR A O 1
ATOM 580 N N . VAL A 1 73 ? 5.285 -3.050 1.092 1.00 96.31 73 VAL A N 1
ATOM 581 C CA . VAL A 1 73 ? 4.261 -3.417 2.079 1.00 96.31 73 VAL A CA 1
ATOM 582 C C . VAL A 1 73 ? 4.578 -2.841 3.453 1.00 96.31 73 VAL A C 1
ATOM 584 O O . VAL A 1 73 ? 3.700 -2.242 4.072 1.00 96.31 73 VAL A O 1
ATOM 587 N N . LEU A 1 74 ? 5.827 -2.943 3.916 1.00 96.56 74 LEU A N 1
ATOM 588 C CA . LEU A 1 74 ? 6.207 -2.451 5.240 1.00 96.56 74 LEU A CA 1
ATOM 589 C C . LEU A 1 74 ? 6.077 -0.925 5.328 1.00 96.56 74 LEU A C 1
ATOM 591 O O . LEU A 1 74 ? 5.571 -0.390 6.314 1.00 96.56 74 LEU A O 1
ATOM 595 N N . LYS A 1 75 ? 6.485 -0.214 4.274 1.00 97.12 75 LYS A N 1
ATOM 596 C CA . LYS A 1 75 ? 6.417 1.248 4.218 1.00 97.12 75 LYS A CA 1
ATOM 597 C C . LYS A 1 75 ? 4.974 1.750 4.138 1.00 97.12 75 LYS A C 1
ATOM 599 O O . LYS A 1 75 ? 4.609 2.673 4.867 1.00 97.12 75 LYS A O 1
ATOM 604 N N . ALA A 1 76 ? 4.141 1.103 3.320 1.00 97.12 76 ALA A N 1
ATOM 605 C CA . ALA A 1 76 ? 2.711 1.394 3.244 1.00 97.12 76 ALA A CA 1
ATOM 606 C C . ALA A 1 76 ? 1.998 1.097 4.576 1.00 97.12 76 ALA A C 1
ATOM 608 O O . ALA A 1 76 ? 1.170 1.897 5.008 1.00 97.12 76 ALA A O 1
ATOM 609 N N . TRP A 1 77 ? 2.375 0.012 5.263 1.00 96.19 77 TRP A N 1
ATOM 610 C CA . TRP A 1 77 ? 1.869 -0.340 6.592 1.00 96.19 77 TRP A CA 1
ATOM 611 C C . TRP A 1 77 ? 2.183 0.721 7.631 1.00 96.19 77 TRP A C 1
ATOM 613 O O . TRP A 1 77 ? 1.283 1.209 8.307 1.00 96.19 77 TRP A O 1
ATOM 623 N N . VAL A 1 78 ? 3.450 1.128 7.739 1.00 95.62 78 VAL A N 1
ATOM 624 C CA . VAL A 1 78 ? 3.849 2.176 8.687 1.00 95.62 78 VAL A CA 1
ATOM 625 C C . VAL A 1 78 ? 3.067 3.466 8.431 1.00 95.62 78 VAL A C 1
ATOM 627 O O . VAL A 1 78 ? 2.605 4.085 9.386 1.00 95.62 78 VAL A O 1
ATOM 630 N N . ASN A 1 79 ? 2.847 3.837 7.164 1.00 95.81 79 ASN A N 1
ATOM 631 C CA . ASN A 1 79 ? 2.005 4.981 6.815 1.00 95.81 79 ASN A CA 1
ATOM 632 C C . ASN A 1 79 ? 0.536 4.786 7.248 1.00 95.81 79 ASN A C 1
ATOM 634 O O . ASN A 1 79 ? -0.036 5.688 7.854 1.00 95.81 79 ASN A O 1
ATOM 638 N N . ALA A 1 80 ? -0.041 3.602 7.017 1.00 96.31 80 ALA A N 1
ATOM 639 C CA . ALA A 1 80 ? -1.414 3.266 7.397 1.00 96.31 80 ALA A CA 1
ATOM 640 C C . ALA A 1 80 ? -1.670 3.398 8.903 1.00 96.31 80 ALA A C 1
ATOM 642 O O . ALA A 1 80 ? -2.640 4.044 9.303 1.00 96.31 80 ALA A O 1
ATOM 643 N N . ARG A 1 81 ? -0.766 2.865 9.736 1.00 94.56 81 ARG A N 1
ATOM 644 C CA . ARG A 1 81 ? -0.882 2.930 11.205 1.00 94.56 81 ARG A CA 1
ATOM 645 C C . ARG A 1 81 ? -0.869 4.351 11.758 1.00 94.56 81 ARG A C 1
ATOM 647 O O . ARG A 1 81 ? -1.443 4.608 12.808 1.00 94.56 81 ARG A O 1
ATOM 654 N N . ASN A 1 82 ? -0.199 5.267 11.062 1.00 93.62 82 ASN A N 1
ATOM 655 C CA . ASN A 1 82 ? -0.144 6.669 11.467 1.00 93.62 82 ASN A CA 1
ATOM 656 C C . ASN A 1 82 ? -1.435 7.423 11.109 1.00 93.62 82 ASN A C 1
ATOM 658 O O . ASN A 1 82 ? -1.732 8.446 11.718 1.00 93.62 82 ASN A O 1
ATOM 662 N N . ASN A 1 83 ? -2.198 6.928 10.130 1.00 93.94 83 ASN A N 1
ATOM 663 C CA . ASN A 1 83 ? -3.401 7.584 9.613 1.00 93.94 83 ASN A CA 1
ATOM 664 C C . ASN A 1 83 ? -4.708 6.981 10.151 1.00 93.94 83 ASN A C 1
ATOM 666 O O . ASN A 1 83 ? -5.756 7.627 10.073 1.00 93.94 83 ASN A O 1
ATOM 670 N N . ARG A 1 84 ? -4.671 5.747 10.664 1.00 92.19 84 ARG A N 1
ATOM 671 C CA . ARG A 1 84 ? -5.817 5.027 11.227 1.00 92.19 84 ARG A CA 1
ATOM 672 C C . ARG A 1 84 ? -5.355 4.295 12.485 1.00 92.19 84 ARG A C 1
ATOM 674 O O . ARG A 1 84 ? -4.401 3.521 12.428 1.00 92.19 84 ARG A O 1
ATOM 681 N N . GLY A 1 85 ? -6.032 4.543 13.606 1.00 91.06 85 GLY A N 1
ATOM 682 C CA . GLY A 1 85 ? -5.815 3.769 14.825 1.00 91.06 85 GLY A CA 1
ATOM 683 C C . GLY A 1 85 ? -6.123 2.297 14.564 1.00 91.06 85 GLY A C 1
ATOM 684 O O . GLY A 1 85 ? -7.119 1.985 13.912 1.00 91.06 85 GLY A O 1
ATOM 685 N N . ILE A 1 86 ? -5.247 1.413 15.031 1.00 88.38 86 ILE A N 1
ATOM 686 C CA . ILE A 1 86 ? -5.469 -0.030 14.974 1.00 88.38 86 ILE A CA 1
ATOM 687 C C . ILE A 1 86 ? -5.920 -0.470 16.351 1.00 88.38 86 ILE A C 1
ATOM 689 O O . ILE A 1 86 ? -5.247 -0.189 17.343 1.00 88.38 86 ILE A O 1
ATOM 693 N N . GLU A 1 87 ? -7.042 -1.170 16.376 1.00 90.12 87 GLU A N 1
ATOM 694 C CA . GLU A 1 87 ? -7.603 -1.769 17.575 1.00 90.12 87 GLU A CA 1
ATOM 695 C C . GLU A 1 87 ? -7.464 -3.291 17.512 1.00 90.12 87 GLU A C 1
ATOM 697 O O . GLU A 1 87 ? -7.314 -3.887 16.436 1.00 90.12 87 GLU A O 1
ATOM 702 N N . ASP A 1 88 ? -7.517 -3.926 18.679 1.00 92.19 88 ASP A N 1
ATOM 703 C CA . ASP A 1 88 ? -7.504 -5.379 18.769 1.00 92.19 88 ASP A CA 1
ATOM 704 C C . ASP A 1 88 ? -8.695 -5.970 18.000 1.00 92.19 88 ASP A C 1
ATOM 706 O O . ASP A 1 88 ? -9.838 -5.536 18.135 1.00 92.19 88 ASP A O 1
ATOM 710 N N . GLY A 1 89 ? -8.414 -6.977 17.171 1.00 91.94 89 GLY A N 1
ATOM 711 C CA . GLY A 1 89 ? -9.407 -7.627 16.311 1.00 91.94 89 GLY A CA 1
ATOM 712 C C . GLY A 1 89 ? -9.431 -7.135 14.861 1.00 91.94 89 GLY A C 1
ATOM 713 O O . GLY A 1 89 ? -10.122 -7.736 14.039 1.00 91.94 89 GLY A O 1
ATOM 714 N N . PHE A 1 90 ? -8.656 -6.105 14.503 1.00 91.12 90 PHE A N 1
ATOM 715 C CA . PHE A 1 90 ? -8.476 -5.729 13.098 1.00 91.12 90 PHE A 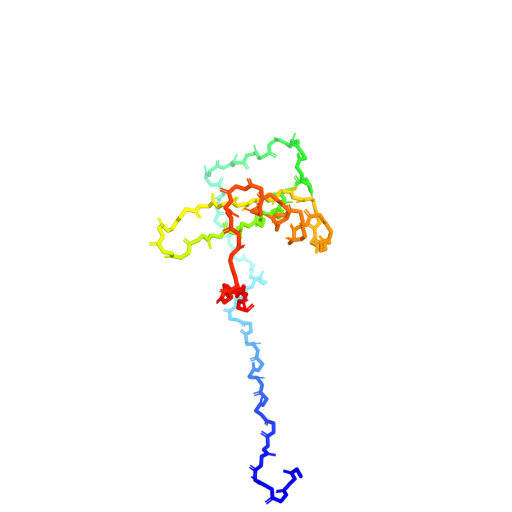CA 1
ATOM 716 C C . PHE A 1 90 ? -7.785 -6.851 12.310 1.00 91.12 90 PHE A C 1
ATOM 718 O O . PHE A 1 90 ? -6.839 -7.482 12.784 1.00 91.12 90 PHE A O 1
ATOM 725 N N . LEU A 1 91 ? -8.240 -7.070 11.075 1.00 93.19 91 LEU A N 1
ATOM 726 C CA . LEU A 1 91 ? -7.689 -8.074 10.169 1.00 93.19 91 LEU A CA 1
ATOM 727 C C . LEU A 1 91 ? -6.930 -7.394 9.032 1.00 93.19 91 LEU A C 1
ATOM 729 O O . LEU A 1 91 ? -7.484 -6.569 8.307 1.00 93.19 91 LEU A O 1
ATOM 733 N N . LEU A 1 92 ? -5.668 -7.781 8.857 1.00 92.25 92 LEU A N 1
ATOM 734 C CA . LEU A 1 92 ? -4.892 -7.445 7.670 1.00 92.25 92 LEU A CA 1
ATOM 735 C C . LEU A 1 92 ? -5.031 -8.585 6.659 1.00 92.25 92 LEU A C 1
ATOM 737 O O . LEU A 1 92 ? -4.734 -9.735 6.977 1.00 92.25 92 LEU A O 1
ATOM 741 N N . HIS A 1 93 ? -5.466 -8.259 5.445 1.00 92.75 93 HIS A N 1
ATOM 742 C CA . HIS A 1 93 ? -5.656 -9.226 4.370 1.00 92.75 93 HIS A CA 1
ATOM 743 C C . HIS A 1 93 ? -4.887 -8.800 3.114 1.00 92.75 93 HIS A C 1
ATOM 745 O O . HIS A 1 93 ? -4.942 -7.641 2.703 1.00 92.75 93 HIS A O 1
ATOM 751 N N . SER A 1 94 ? -4.189 -9.764 2.520 1.00 88.88 94 SER A N 1
ATOM 752 C CA . SER A 1 94 ? -3.715 -9.765 1.136 1.00 88.88 94 SER A CA 1
ATOM 753 C C . SER A 1 94 ? -4.278 -11.028 0.498 1.00 88.88 94 SER A C 1
ATOM 755 O O . SER A 1 94 ? -4.316 -12.062 1.172 1.00 88.88 94 SER A O 1
ATOM 757 N N . ASP A 1 95 ? -4.700 -10.933 -0.759 1.00 84.88 95 ASP A N 1
ATOM 758 C CA . ASP A 1 95 ? -4.936 -12.113 -1.603 1.00 84.88 95 ASP A CA 1
ATOM 759 C C . ASP A 1 95 ? -3.614 -12.868 -1.846 1.00 84.88 95 ASP A C 1
ATOM 761 O O . ASP A 1 95 ? -2.542 -12.204 -1.775 1.00 84.88 95 ASP A O 1
#

Secondary structure (DSSP, 8-state):
-TTTT----PPPPPP----TT--SPPPP-TT--------SSSS--EEEEEE-TTT--EEEEEEESS--TTTTHHHHHHHHHHHS---TT------

Foldseek 3Di:
DVVVVDDDDDDDDDDPPDPPPDPDDDDDPPVPDDPPDDDDLTPDWDKAFDADPVVRDGQFIAIHSDPPCVRGVVRRVVSNCVRDPDDPPDDDDDD

Sequence (95 aa):
M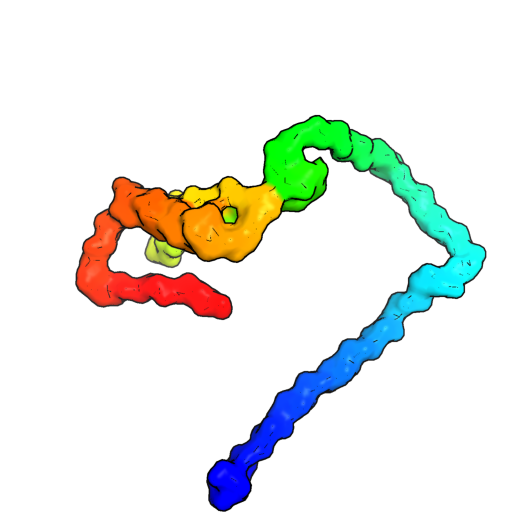QELGLGSILKKKLVITTDSKHNQPIANNLLDRKFLENRLGKKWAYLTTMIDLADRKIIGWSLSEDMITENTVLKAWVNARNNRGIEDGFLLHSD

pLDDT: mean 83.26, std 13.04, range [52.16, 97.81]

Radius of gyration: 22.08 Å; chains: 1; bounding box: 28×54×60 Å